Protein AF-A0A942U7J4-F1 (afdb_monomer_lite)

Organism: NCBI:txid2833579

Sequence (89 aa):
MAIEAKQTNIKIGTLSPGMVATDFLRKSLDEHNRKIFNILGDKVEPVTKFLASKVLENQDNDAKIQWLTKPKVMWRFAKSMISKRDIFK

pLDDT: mean 91.02, std 6.5, range [67.75, 98.19]

Secondary structure (DSSP, 8-state):
-TTGGGGSS---EEEE--EE--HHHHHT--HHHHHHHHHHEE-HHHHHHHHHHHHHH---TTEEEESS-HHHHHHHHHHHTT----S--

Radius of gyration: 16.1 Å; chains: 1; bounding box: 37×27×43 Å

Foldseek 3Di:
DLVVCPVDPDADEDEALWAEPDPVVVVVDDPVCQQVCQLTYAYPVVSCVQRVVCVVVDPDHHDYHHPRDPVNSVVSVVCCVVDTGHRPD

Structure (mmCIF, N/CA/C/O backbone):
data_AF-A0A942U7J4-F1
#
_entry.id   AF-A0A942U7J4-F1
#
loop_
_atom_site.group_PDB
_atom_site.id
_atom_site.type_symbol
_atom_site.label_atom_id
_atom_site.label_alt_id
_atom_site.label_comp_id
_atom_site.label_asym_id
_atom_site.label_entity_id
_atom_site.label_seq_id
_atom_site.pdbx_PDB_ins_code
_atom_site.Cartn_x
_atom_site.Cartn_y
_atom_site.Cartn_z
_atom_site.occupancy
_atom_site.B_iso_or_equiv
_atom_site.auth_seq_id
_atom_site.auth_comp_id
_atom_site.auth_asym_id
_atom_site.auth_atom_id
_atom_site.pdbx_PDB_model_num
ATOM 1 N N . MET A 1 1 ? -3.082 5.957 21.854 1.00 72.31 1 MET A N 1
AT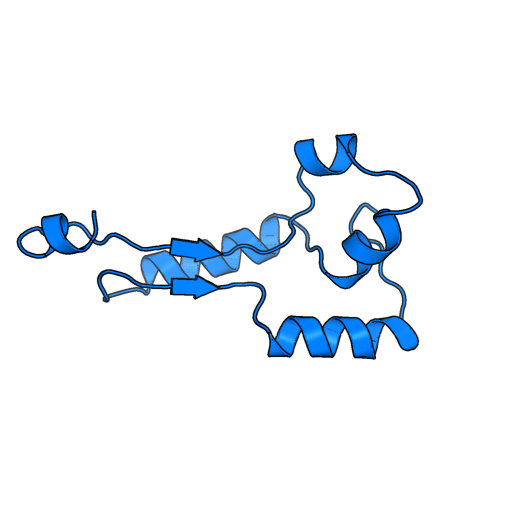OM 2 C CA . MET A 1 1 ? -3.935 5.975 20.642 1.00 72.31 1 MET A CA 1
ATOM 3 C C . MET A 1 1 ? -4.968 4.841 20.634 1.00 72.31 1 MET A C 1
ATOM 5 O O . MET A 1 1 ? -6.002 5.016 21.257 1.00 72.31 1 MET A O 1
ATOM 9 N N . ALA A 1 2 ? -4.747 3.665 20.018 1.00 82.81 2 ALA A N 1
ATOM 10 C CA . ALA A 1 2 ? -5.813 2.643 19.903 1.00 82.81 2 ALA A CA 1
ATOM 11 C C . ALA A 1 2 ? -6.352 2.136 21.258 1.00 82.81 2 ALA A C 1
ATOM 13 O O . ALA A 1 2 ? -7.545 1.877 21.393 1.00 82.81 2 ALA A O 1
ATOM 14 N N . ILE A 1 3 ? -5.490 2.051 22.279 1.00 86.81 3 ILE A N 1
ATOM 15 C CA . ILE A 1 3 ? -5.871 1.688 23.654 1.00 86.81 3 ILE A CA 1
ATOM 16 C C . ILE A 1 3 ? -6.810 2.733 24.282 1.00 86.81 3 ILE A C 1
ATOM 18 O O . ILE A 1 3 ? -7.769 2.350 24.942 1.00 86.81 3 ILE A O 1
ATOM 22 N N . GLU A 1 4 ? -6.574 4.025 24.039 1.00 87.25 4 GLU A N 1
ATOM 23 C CA . GLU A 1 4 ? -7.393 5.127 24.575 1.00 87.25 4 GLU A CA 1
ATOM 24 C C . GLU A 1 4 ? -8.795 5.140 23.951 1.00 87.25 4 GLU A C 1
ATOM 26 O O . GLU A 1 4 ? -9.772 5.458 24.618 1.00 87.25 4 GLU A O 1
ATOM 31 N N . ALA A 1 5 ? -8.913 4.729 22.685 1.00 88.56 5 ALA A N 1
ATOM 32 C CA . ALA A 1 5 ? -10.183 4.703 21.966 1.00 88.56 5 ALA A CA 1
ATOM 33 C C . ALA A 1 5 ? -11.056 3.468 22.263 1.00 88.56 5 ALA A C 1
ATOM 35 O O . ALA A 1 5 ? -12.189 3.412 21.791 1.00 88.56 5 ALA A O 1
ATOM 36 N N . LYS A 1 6 ? -10.583 2.491 23.058 1.00 86.44 6 LYS A N 1
ATOM 37 C CA . LYS A 1 6 ? -11.292 1.215 23.308 1.00 86.44 6 LYS A CA 1
ATOM 38 C C . LYS A 1 6 ? -12.708 1.367 23.868 1.00 86.44 6 LYS A C 1
ATOM 40 O O . LYS A 1 6 ? -13.532 0.492 23.640 1.00 86.44 6 LYS A O 1
ATOM 45 N N . GLN A 1 7 ? -12.971 2.434 24.619 1.00 88.56 7 GLN A N 1
ATOM 46 C CA . GLN A 1 7 ? -14.280 2.707 25.227 1.00 88.56 7 GLN A CA 1
ATOM 47 C C . GLN A 1 7 ? -15.146 3.654 24.382 1.00 88.56 7 GLN A C 1
ATOM 49 O O . GLN A 1 7 ? -16.179 4.132 24.840 1.00 88.56 7 GLN A O 1
ATOM 54 N N . THR A 1 8 ? -14.722 3.951 23.156 1.00 91.75 8 THR A N 1
ATOM 55 C CA . THR A 1 8 ? -15.408 4.868 22.244 1.00 91.75 8 THR A CA 1
ATOM 56 C C . THR A 1 8 ? -15.854 4.128 20.987 1.00 91.75 8 THR A C 1
ATOM 58 O O . THR A 1 8 ? -15.380 3.034 20.693 1.00 91.75 8 THR A O 1
ATOM 61 N N . ASN A 1 9 ? -16.703 4.767 20.182 1.00 90.81 9 ASN A N 1
ATOM 62 C CA . ASN A 1 9 ? -17.069 4.262 18.855 1.00 90.81 9 ASN A CA 1
ATOM 63 C C . ASN A 1 9 ? -16.022 4.601 17.772 1.00 90.81 9 ASN A C 1
ATOM 65 O O . ASN A 1 9 ? -16.305 4.489 16.579 1.00 90.81 9 ASN A O 1
ATOM 69 N N . ILE A 1 10 ? -14.822 5.042 18.165 1.00 92.56 10 ILE A N 1
ATOM 70 C CA . ILE A 1 10 ? -13.738 5.408 17.252 1.00 92.56 10 ILE A CA 1
ATOM 71 C C . ILE A 1 10 ? -12.801 4.210 17.087 1.00 92.56 10 ILE A C 1
ATOM 73 O O . ILE A 1 10 ? -12.236 3.705 18.054 1.00 92.56 10 ILE A O 1
ATOM 77 N N . LYS A 1 11 ? -12.590 3.786 15.838 1.00 93.75 11 LYS A N 1
ATOM 78 C CA . LYS A 1 11 ? -11.583 2.778 15.482 1.00 93.75 11 LYS A CA 1
ATOM 79 C C . LYS A 1 11 ? -10.305 3.478 15.039 1.00 93.75 1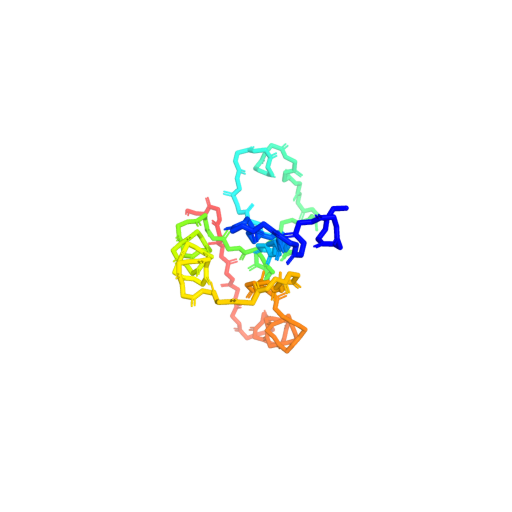1 LYS A C 1
ATOM 81 O O . LYS A 1 11 ? -10.347 4.373 14.197 1.00 93.75 11 LYS A O 1
ATOM 86 N N . ILE A 1 12 ? -9.170 3.047 15.575 1.00 94.94 12 ILE A N 1
ATOM 87 C CA . ILE A 1 12 ? -7.847 3.538 15.186 1.00 94.94 12 ILE A CA 1
ATOM 88 C C . ILE A 1 12 ? -7.079 2.369 14.579 1.00 94.94 12 ILE A C 1
ATOM 90 O O . ILE A 1 12 ? -7.103 1.271 15.118 1.00 94.94 12 ILE A O 1
ATOM 94 N N . GLY A 1 13 ? -6.394 2.588 13.461 1.00 95.12 13 GLY A N 1
ATOM 95 C CA . GLY A 1 13 ? -5.612 1.555 12.786 1.00 95.12 13 GLY A CA 1
ATOM 96 C C . GLY A 1 13 ? -4.480 2.149 11.959 1.00 95.12 13 GLY A C 1
ATOM 97 O O . GLY A 1 13 ? -4.325 3.367 11.871 1.00 95.12 13 GLY A O 1
ATOM 98 N N . THR A 1 14 ? -3.682 1.279 11.344 1.00 97.00 14 THR A N 1
ATOM 99 C CA . THR A 1 14 ? -2.542 1.667 10.507 1.00 97.00 14 THR A CA 1
ATOM 100 C C . THR A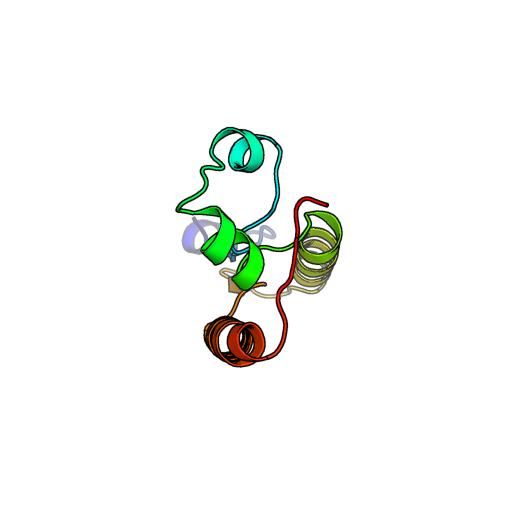 1 14 ? -2.764 1.238 9.063 1.00 97.00 14 THR A C 1
ATOM 102 O O . THR A 1 14 ? -3.054 0.072 8.784 1.00 97.00 14 THR A O 1
ATOM 105 N N . LEU A 1 15 ? -2.551 2.169 8.133 1.00 97.38 15 LEU A N 1
ATOM 106 C CA . LEU A 1 15 ? -2.529 1.895 6.700 1.00 97.38 15 LEU A CA 1
ATOM 107 C C . LEU A 1 15 ? -1.082 1.795 6.218 1.00 97.38 15 LEU A C 1
ATOM 109 O O . LEU A 1 15 ? -0.281 2.702 6.420 1.00 97.38 15 LEU A O 1
ATOM 113 N N . SER A 1 16 ? -0.745 0.691 5.559 1.00 96.81 16 SER A N 1
ATOM 114 C CA . SER A 1 16 ? 0.551 0.483 4.908 1.00 96.81 16 SER A CA 1
ATOM 115 C C . SER A 1 16 ? 0.356 0.392 3.388 1.00 96.81 16 SER A C 1
ATOM 117 O O . SER A 1 16 ? 0.189 -0.712 2.855 1.00 96.81 16 SER A O 1
ATOM 119 N N . PRO A 1 17 ? 0.363 1.532 2.669 1.00 94.44 17 PRO A N 1
ATOM 120 C CA . PRO A 1 17 ? 0.152 1.577 1.219 1.00 94.44 17 PRO A CA 1
ATOM 121 C C . PRO A 1 17 ? 1.304 0.960 0.412 1.00 94.44 17 PRO A C 1
ATOM 123 O O . PRO A 1 17 ? 1.119 0.599 -0.746 1.00 94.44 17 PRO A O 1
ATOM 126 N N . GLY A 1 18 ? 2.490 0.807 1.007 1.00 92.75 18 GLY A N 1
ATOM 127 C CA . GLY A 1 18 ? 3.707 0.474 0.269 1.00 92.75 18 GLY A CA 1
ATOM 128 C C . GLY A 1 18 ? 4.240 1.681 -0.505 1.00 92.75 18 GLY A C 1
ATOM 129 O O . GLY A 1 18 ? 3.976 2.825 -0.143 1.00 92.75 18 GLY A O 1
ATOM 130 N N . MET A 1 19 ? 5.009 1.426 -1.562 1.00 92.06 19 MET A N 1
ATOM 131 C CA . MET A 1 19 ? 5.562 2.486 -2.402 1.00 92.06 19 MET A CA 1
ATOM 132 C C . MET A 1 19 ? 4.550 2.883 -3.478 1.00 92.06 19 MET A C 1
ATOM 134 O O . MET A 1 19 ? 4.102 2.045 -4.259 1.00 92.06 19 MET A O 1
ATOM 138 N N . VAL A 1 20 ? 4.176 4.159 -3.517 1.00 93.00 20 VAL A N 1
ATOM 139 C CA . VAL A 1 20 ? 3.115 4.665 -4.398 1.00 93.00 20 VAL A CA 1
ATOM 140 C C . VAL A 1 20 ? 3.662 5.796 -5.256 1.00 93.00 20 VAL A C 1
ATOM 142 O O . VAL A 1 20 ? 4.298 6.702 -4.735 1.00 93.00 20 VAL A O 1
ATOM 145 N N . ALA A 1 21 ? 3.413 5.763 -6.562 1.00 88.25 21 ALA A N 1
ATOM 146 C CA . ALA A 1 21 ? 3.885 6.763 -7.517 1.00 88.25 21 ALA A CA 1
ATOM 147 C C . ALA A 1 21 ? 3.158 8.115 -7.366 1.00 88.25 21 ALA A C 1
ATOM 149 O O . ALA A 1 21 ? 2.310 8.469 -8.182 1.00 88.25 21 ALA A O 1
ATOM 150 N N . THR A 1 22 ? 3.485 8.866 -6.316 1.00 87.19 22 THR A N 1
ATOM 151 C CA . THR A 1 22 ? 2.995 10.229 -6.071 1.00 87.19 22 THR A CA 1
ATOM 152 C C . THR A 1 22 ? 3.911 11.273 -6.705 1.00 87.19 22 THR A C 1
ATOM 154 O O . THR A 1 22 ? 5.065 10.984 -7.025 1.00 87.19 22 THR A O 1
ATOM 157 N N . ASP A 1 23 ? 3.439 12.514 -6.826 1.00 83.06 23 ASP A N 1
ATOM 158 C CA . ASP A 1 23 ? 4.254 13.624 -7.340 1.00 83.06 23 ASP A CA 1
ATOM 159 C C . ASP A 1 23 ? 5.476 13.918 -6.466 1.00 83.06 23 ASP A C 1
ATOM 161 O O . ASP A 1 23 ? 6.530 14.297 -6.974 1.00 83.06 23 ASP A O 1
ATOM 165 N N . PHE A 1 24 ? 5.365 13.690 -5.154 1.00 80.50 24 PHE A N 1
ATOM 166 C CA . PHE A 1 24 ? 6.499 13.783 -4.236 1.00 80.50 24 PHE A CA 1
ATOM 167 C C . PHE A 1 24 ? 7.586 12.764 -4.595 1.00 80.50 24 PHE A C 1
ATOM 169 O O . PHE A 1 24 ? 8.745 13.134 -4.760 1.00 80.50 24 PHE A O 1
ATOM 176 N N . LEU A 1 25 ? 7.202 11.499 -4.802 1.00 77.38 25 LEU A N 1
ATOM 177 C CA . LEU A 1 25 ? 8.156 10.453 -5.170 1.00 77.38 25 LEU A CA 1
ATOM 178 C C . LEU A 1 25 ? 8.674 10.598 -6.604 1.00 77.38 25 LEU A C 1
ATOM 180 O O . LEU A 1 25 ? 9.818 10.239 -6.871 1.00 77.38 25 LEU A O 1
ATOM 184 N N . ARG A 1 26 ? 7.878 11.172 -7.516 1.00 80.19 26 ARG A N 1
ATOM 185 C CA . ARG A 1 26 ? 8.328 11.494 -8.878 1.00 80.19 26 ARG A CA 1
ATOM 186 C C . ARG A 1 26 ? 9.473 12.503 -8.883 1.00 80.19 26 ARG A C 1
ATOM 188 O O . ARG A 1 26 ? 10.390 12.358 -9.679 1.00 80.19 26 ARG A O 1
ATOM 195 N N . LYS A 1 27 ? 9.446 13.493 -7.986 1.00 82.06 27 LYS A N 1
ATOM 196 C CA . LYS A 1 27 ? 10.519 14.493 -7.851 1.00 82.06 27 LYS A CA 1
ATOM 197 C C . LYS A 1 27 ? 11.813 13.914 -7.273 1.00 82.06 27 LYS A C 1
ATOM 199 O O . LYS A 1 27 ? 12.876 14.461 -7.535 1.00 82.06 27 LYS A O 1
ATOM 204 N N . SER A 1 28 ? 11.728 12.824 -6.511 1.00 77.31 28 SER A N 1
ATOM 205 C CA . SER A 1 28 ? 12.886 12.108 -5.958 1.00 77.31 28 SER A CA 1
ATOM 206 C C . SER A 1 28 ? 13.375 10.946 -6.832 1.00 77.31 28 SER A C 1
ATOM 208 O O . SER A 1 28 ? 14.227 10.177 -6.393 1.00 77.31 28 SER A O 1
ATOM 210 N N . LEU A 1 29 ? 12.810 10.754 -8.030 1.00 80.88 29 LEU A N 1
ATOM 21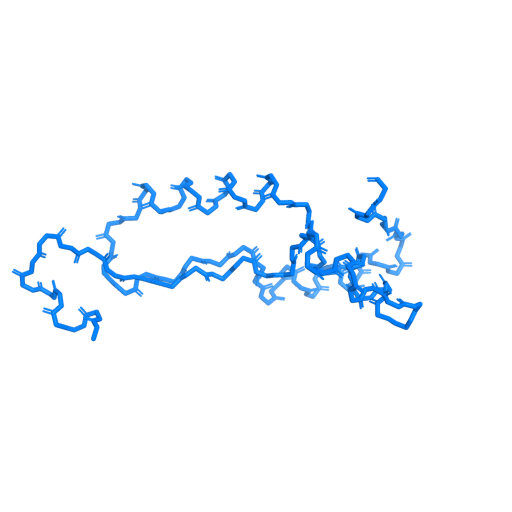1 C CA . LEU A 1 29 ? 13.277 9.715 -8.947 1.00 80.88 29 LEU A CA 1
ATOM 212 C C . LEU A 1 29 ? 14.655 10.077 -9.490 1.00 80.88 29 LEU A C 1
ATOM 214 O O . LEU A 1 29 ? 14.828 11.109 -10.132 1.00 80.88 29 LEU A O 1
ATOM 218 N N . ASP A 1 30 ? 15.597 9.167 -9.295 1.00 81.62 30 ASP A N 1
ATOM 219 C CA . ASP A 1 30 ? 16.889 9.154 -9.965 1.00 81.62 30 ASP A CA 1
ATOM 220 C C . ASP A 1 30 ? 17.035 7.835 -10.749 1.00 81.62 30 ASP A C 1
ATOM 222 O O . ASP A 1 30 ? 16.208 6.918 -10.652 1.00 81.62 30 ASP A O 1
ATOM 226 N N . GLU A 1 31 ? 18.074 7.717 -11.575 1.00 80.00 31 GLU A N 1
ATOM 227 C CA . GLU A 1 31 ? 18.287 6.491 -12.354 1.00 80.00 31 GLU A CA 1
ATOM 228 C C . GLU A 1 31 ? 18.576 5.264 -11.473 1.00 80.00 31 GLU A C 1
ATOM 230 O O . GLU A 1 31 ? 18.222 4.138 -11.840 1.00 80.00 31 GLU A O 1
ATOM 235 N N . HIS A 1 32 ? 19.157 5.469 -10.289 1.00 81.06 32 HIS A N 1
ATOM 236 C CA . HIS A 1 32 ? 19.550 4.401 -9.373 1.00 81.06 32 HIS A CA 1
ATOM 237 C C . HIS A 1 32 ? 18.338 3.756 -8.689 1.00 81.06 32 HIS A C 1
ATOM 239 O O . HIS A 1 32 ? 18.278 2.533 -8.524 1.00 81.06 32 HIS A O 1
ATOM 245 N N . ASN A 1 33 ? 17.342 4.557 -8.322 1.00 86.44 33 ASN A N 1
ATOM 246 C CA . ASN A 1 33 ? 16.176 4.130 -7.5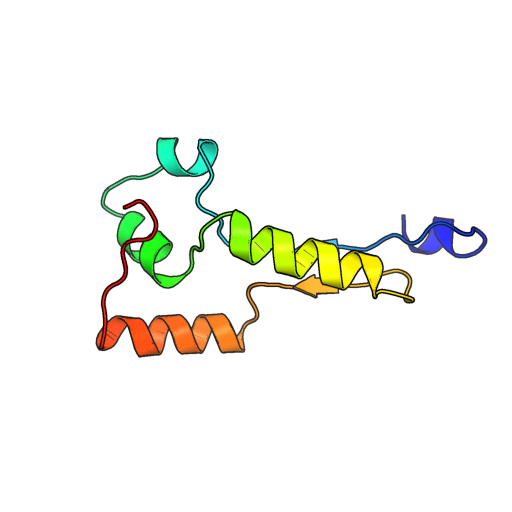69 1.00 86.44 33 ASN A CA 1
ATOM 247 C C . ASN A 1 33 ? 15.007 3.716 -8.479 1.00 86.44 33 ASN A C 1
ATOM 249 O O . ASN A 1 33 ? 14.186 2.884 -8.072 1.00 86.44 33 ASN A O 1
ATOM 253 N N . ARG A 1 34 ? 14.972 4.173 -9.743 1.00 87.69 34 ARG A N 1
ATOM 254 C CA . ARG A 1 34 ? 13.904 3.864 -10.715 1.00 87.69 34 ARG A CA 1
ATOM 255 C C . ARG A 1 34 ? 13.632 2.367 -10.859 1.00 87.69 34 ARG A C 1
ATOM 257 O O . ARG A 1 34 ? 12.476 1.956 -10.979 1.00 87.69 34 ARG A O 1
ATOM 264 N N . LYS A 1 35 ? 14.671 1.524 -10.803 1.00 89.38 35 LYS A N 1
ATOM 265 C CA . LYS A 1 35 ? 14.515 0.060 -10.861 1.00 89.38 35 LYS A CA 1
ATOM 266 C C . LYS A 1 35 ? 13.695 -0.467 -9.681 1.00 89.38 35 LYS A C 1
ATOM 268 O O . LYS A 1 35 ? 12.768 -1.244 -9.892 1.00 89.38 35 LYS A O 1
ATOM 273 N N . ILE A 1 36 ? 14.001 -0.031 -8.460 1.00 90.19 36 ILE A N 1
ATOM 274 C CA . ILE A 1 36 ? 13.277 -0.445 -7.250 1.00 90.19 36 ILE A CA 1
ATOM 275 C C . ILE A 1 36 ? 11.841 0.078 -7.296 1.00 90.19 36 ILE A C 1
ATOM 277 O O . ILE A 1 36 ? 10.912 -0.689 -7.031 1.00 90.19 36 ILE A O 1
ATOM 281 N N . PHE A 1 37 ? 11.643 1.331 -7.722 1.00 89.62 37 PHE A N 1
ATOM 282 C CA . PHE A 1 37 ? 10.306 1.887 -7.928 1.00 89.62 37 PHE A CA 1
ATOM 283 C C . PHE A 1 37 ? 9.473 1.046 -8.894 1.00 89.62 37 PHE A C 1
ATOM 285 O O . PHE A 1 37 ? 8.352 0.674 -8.573 1.00 89.62 37 PHE A O 1
ATOM 292 N N . ASN A 1 38 ? 10.028 0.650 -10.033 1.00 91.69 38 ASN A N 1
ATOM 293 C CA . ASN A 1 38 ? 9.303 -0.154 -11.013 1.00 91.69 38 ASN A CA 1
ATOM 294 C C . ASN A 1 38 ? 8.924 -1.561 -10.514 1.00 91.69 38 ASN A C 1
ATOM 296 O O . ASN A 1 38 ? 7.881 -2.099 -10.910 1.00 91.69 38 ASN A O 1
ATOM 300 N N . ILE A 1 39 ? 9.745 -2.148 -9.636 1.00 93.06 39 ILE A N 1
ATOM 301 C CA . ILE A 1 39 ? 9.498 -3.465 -9.033 1.00 93.06 39 ILE A CA 1
ATOM 302 C C . ILE A 1 39 ? 8.422 -3.370 -7.951 1.00 93.06 39 ILE A C 1
ATOM 304 O O . ILE A 1 39 ? 7.453 -4.130 -7.968 1.00 93.06 39 ILE A O 1
ATOM 308 N N . LEU A 1 40 ? 8.601 -2.459 -6.996 1.00 93.31 40 LEU A N 1
ATOM 309 C CA . LEU A 1 40 ? 7.833 -2.435 -5.753 1.00 93.31 40 LEU A CA 1
ATOM 310 C C . LEU A 1 40 ? 6.729 -1.385 -5.724 1.00 93.31 40 LEU A C 1
ATOM 312 O O . LEU A 1 40 ? 5.818 -1.517 -4.911 1.00 93.31 40 LEU A O 1
ATOM 316 N N . GLY A 1 41 ? 6.794 -0.375 -6.580 1.00 92.94 41 GLY A N 1
ATOM 317 C CA . GLY A 1 41 ? 5.842 0.721 -6.596 1.00 92.94 41 GLY A CA 1
ATOM 318 C C . GLY A 1 41 ? 4.556 0.372 -7.334 1.00 92.94 41 GLY A C 1
ATOM 319 O O . GLY A 1 41 ? 4.537 -0.509 -8.190 1.00 92.94 41 GLY A O 1
ATOM 320 N N . ASP A 1 42 ? 3.468 1.063 -7.021 1.00 94.50 42 ASP A N 1
ATOM 321 C CA . ASP A 1 42 ? 2.221 1.012 -7.789 1.00 94.50 42 ASP A CA 1
ATOM 322 C C . ASP A 1 42 ? 1.654 2.416 -8.012 1.00 94.50 42 ASP A C 1
ATOM 324 O O . ASP A 1 42 ? 2.058 3.379 -7.357 1.00 94.50 42 ASP A O 1
ATOM 328 N N . LYS A 1 43 ? 0.699 2.526 -8.941 1.00 92.44 43 LYS A N 1
ATOM 329 C CA . LYS A 1 43 ? -0.092 3.747 -9.134 1.00 92.44 43 LYS A CA 1
ATOM 330 C C . LYS A 1 43 ? -0.984 4.006 -7.912 1.00 92.44 4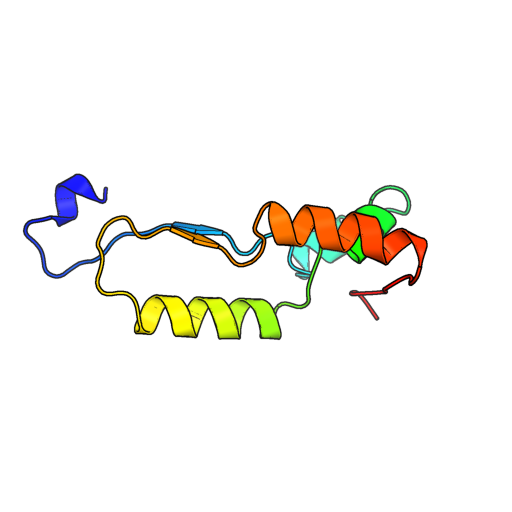3 LYS A C 1
ATOM 332 O O . LYS A 1 43 ? -1.307 3.075 -7.172 1.00 92.44 43 LYS A O 1
ATOM 337 N N . VAL A 1 44 ? -1.373 5.262 -7.706 1.00 93.06 44 VAL A N 1
ATOM 338 C CA . VAL A 1 44 ? -2.163 5.693 -6.540 1.00 93.06 44 VAL A CA 1
ATOM 339 C C . VAL A 1 44 ? -3.533 5.016 -6.531 1.00 93.06 44 VAL A C 1
ATOM 341 O O . VAL A 1 44 ? -3.938 4.461 -5.515 1.00 93.06 44 VAL A O 1
ATOM 344 N N . GLU A 1 45 ? -4.208 4.988 -7.676 1.00 94.19 45 GLU A N 1
ATOM 345 C CA . GLU A 1 45 ? -5.597 4.552 -7.838 1.00 94.19 45 GLU A CA 1
ATOM 346 C C . GLU A 1 45 ? -5.870 3.112 -7.360 1.00 94.19 45 GLU A C 1
ATOM 348 O O . GLU A 1 45 ? -6.807 2.909 -6.584 1.00 94.19 45 GLU A O 1
ATOM 353 N N . PRO A 1 46 ? -5.099 2.076 -7.760 1.00 95.56 46 PRO A N 1
ATOM 354 C CA . PRO A 1 46 ? -5.346 0.720 -7.271 1.00 95.56 46 PRO A CA 1
ATOM 355 C C . PRO A 1 46 ? -5.082 0.579 -5.767 1.00 95.56 46 PRO A C 1
ATOM 357 O O . PRO A 1 46 ? -5.788 -0.169 -5.088 1.00 95.56 46 PRO A O 1
ATOM 360 N N . VAL A 1 47 ? -4.085 1.299 -5.243 1.00 96.50 47 VAL A N 1
ATOM 361 C CA . VAL A 1 47 ? -3.725 1.256 -3.821 1.00 96.50 47 VAL A CA 1
ATOM 362 C C . VAL A 1 47 ? -4.832 1.889 -2.988 1.00 96.50 47 VAL A C 1
ATOM 364 O O . VAL A 1 47 ? -5.300 1.280 -2.028 1.00 96.50 47 VAL A O 1
ATOM 367 N N . THR A 1 48 ? -5.300 3.077 -3.372 1.00 95.88 48 THR A N 1
ATOM 368 C CA . THR A 1 48 ? -6.362 3.785 -2.649 1.00 95.88 48 THR A CA 1
ATOM 369 C C . THR A 1 48 ? -7.681 3.033 -2.706 1.00 95.88 48 THR A C 1
ATOM 371 O O . THR A 1 48 ? -8.324 2.896 -1.669 1.00 95.88 48 THR A O 1
ATOM 374 N N . LYS A 1 49 ? -8.052 2.457 -3.860 1.00 97.62 49 LYS A N 1
ATOM 375 C CA . LYS A 1 49 ? -9.268 1.637 -3.982 1.00 97.62 49 LYS A CA 1
ATOM 376 C C . LYS A 1 49 ? -9.263 0.462 -3.001 1.00 97.62 49 LYS A C 1
ATOM 378 O O . LYS A 1 49 ? -10.264 0.216 -2.334 1.00 97.62 49 LYS A O 1
ATOM 383 N N . PHE A 1 50 ? -8.135 -0.238 -2.877 1.00 97.88 50 PHE A N 1
ATOM 384 C CA . PHE A 1 50 ? -7.993 -1.329 -1.912 1.00 97.88 50 PHE A CA 1
ATOM 385 C C . PHE A 1 50 ? -8.066 -0.839 -0.463 1.00 97.88 50 PHE A C 1
ATOM 387 O O . PHE A 1 50 ? -8.804 -1.410 0.337 1.00 97.88 50 PHE A O 1
ATOM 394 N N . LEU A 1 51 ? -7.307 0.207 -0.123 1.00 97.88 51 LEU A N 1
ATOM 395 C CA . LEU A 1 51 ? -7.245 0.710 1.249 1.00 97.88 51 LEU A CA 1
ATOM 396 C C . LEU A 1 51 ? -8.600 1.248 1.709 1.00 97.88 51 LEU A C 1
ATOM 398 O O . LEU A 1 51 ? -9.027 0.915 2.809 1.00 97.88 51 LEU A O 1
ATOM 402 N N . ALA A 1 52 ? -9.297 2.010 0.863 1.00 97.88 52 ALA A N 1
ATOM 403 C CA . ALA A 1 52 ? -10.625 2.533 1.164 1.00 97.88 52 ALA A CA 1
ATOM 404 C C . ALA A 1 52 ? -11.630 1.400 1.423 1.00 97.88 52 ALA A C 1
ATOM 406 O O . ALA A 1 52 ? -12.310 1.419 2.445 1.00 97.88 52 ALA A O 1
ATOM 407 N N . SER A 1 53 ? -11.656 0.372 0.562 1.00 98.19 53 SER A N 1
ATOM 408 C CA . SER A 1 53 ? -12.507 -0.814 0.760 1.00 98.19 53 SER A CA 1
ATOM 409 C C . SER A 1 53 ? -12.227 -1.477 2.107 1.00 98.19 53 SER A C 1
ATOM 411 O O . SER A 1 53 ? -13.138 -1.726 2.889 1.00 98.19 53 SER A O 1
ATOM 413 N N . LYS A 1 54 ? -10.947 -1.693 2.430 1.00 97.88 54 LYS A N 1
ATOM 414 C CA . LYS A 1 54 ? -10.552 -2.361 3.673 1.00 97.88 54 LYS A CA 1
ATOM 415 C C . LYS A 1 54 ? -10.849 -1.541 4.920 1.00 97.88 54 LYS A C 1
ATOM 417 O O . LYS A 1 54 ? -11.189 -2.127 5.939 1.00 97.88 54 LYS A O 1
ATOM 422 N N . VAL A 1 55 ? -10.750 -0.216 4.850 1.00 97.06 55 VAL A N 1
ATOM 423 C CA . VAL A 1 55 ? -11.148 0.668 5.954 1.00 97.06 55 VAL A CA 1
ATOM 424 C C . VAL A 1 55 ? -12.652 0.578 6.203 1.00 97.06 55 VAL A C 1
ATOM 426 O O . VAL A 1 55 ? -13.057 0.468 7.355 1.00 97.06 55 VAL A O 1
ATOM 429 N N . LEU A 1 56 ? -13.468 0.586 5.143 1.00 97.06 56 LEU A N 1
ATOM 430 C CA . LEU A 1 56 ? -14.928 0.495 5.252 1.00 97.06 56 LEU A CA 1
ATOM 431 C C . LEU A 1 56 ? -15.395 -0.876 5.763 1.00 97.06 56 LEU A C 1
ATOM 433 O O . LEU A 1 56 ? -16.341 -0.956 6.542 1.00 97.06 56 LEU A O 1
ATOM 437 N N . GLU A 1 57 ? -14.720 -1.951 5.355 1.00 96.75 57 GLU A N 1
ATOM 438 C CA . GLU A 1 57 ? -15.007 -3.316 5.813 1.00 96.75 57 GLU A CA 1
ATOM 439 C C . GLU A 1 57 ? -14.586 -3.551 7.277 1.00 96.75 57 GLU A C 1
ATOM 441 O O . GLU A 1 57 ? -15.172 -4.389 7.964 1.00 96.75 57 GLU A O 1
ATOM 446 N N . ASN A 1 58 ? -13.580 -2.823 7.771 1.00 96.31 58 ASN A N 1
ATOM 447 C CA . ASN A 1 58 ? -12.920 -3.120 9.037 1.00 96.31 58 ASN A CA 1
ATOM 448 C C . ASN A 1 58 ? -13.817 -2.917 10.273 1.00 96.31 58 ASN A C 1
ATOM 450 O O . ASN A 1 58 ? -14.302 -1.816 10.567 1.00 96.31 58 ASN A O 1
ATOM 454 N N . GLN A 1 59 ? -13.951 -3.980 11.069 1.00 93.81 59 GLN A N 1
ATOM 455 C CA . GLN A 1 59 ? -14.656 -3.947 12.351 1.00 93.81 59 GLN A CA 1
ATOM 456 C C . GLN A 1 59 ? -13.733 -3.910 13.569 1.00 93.81 59 GLN A C 1
ATOM 458 O O . GLN A 1 59 ? -14.195 -3.587 14.661 1.00 93.81 59 GLN A O 1
ATOM 463 N N . ASP A 1 60 ? -12.432 -4.106 13.371 1.00 92.69 60 ASP A N 1
ATOM 464 C CA . ASP A 1 60 ? -11.477 -4.253 14.461 1.00 92.69 60 ASP A CA 1
ATOM 465 C C . ASP A 1 60 ? -10.805 -2.922 14.825 1.00 92.69 60 ASP A C 1
ATOM 467 O O . ASP A 1 60 ? -10.470 -2.101 13.964 1.00 92.69 60 ASP A O 1
ATOM 471 N N . ASN A 1 61 ? -10.572 -2.701 16.118 1.00 93.06 61 ASN A N 1
ATOM 472 C CA . ASN A 1 61 ? -9.666 -1.648 16.574 1.00 93.06 61 ASN A CA 1
ATOM 473 C C . ASN A 1 61 ? -8.211 -2.146 16.478 1.00 93.06 61 ASN A C 1
ATOM 475 O O . ASN A 1 61 ? -7.953 -3.337 16.622 1.00 93.06 61 ASN A O 1
ATOM 479 N N . ASP A 1 62 ? -7.265 -1.237 16.252 1.00 94.69 62 ASP A N 1
ATOM 480 C CA . ASP A 1 62 ? -5.845 -1.522 15.983 1.00 94.69 62 ASP A CA 1
ATOM 481 C C . ASP A 1 62 ? -5.579 -2.347 14.702 1.00 94.69 62 ASP A C 1
ATOM 483 O O . ASP A 1 62 ? -4.575 -3.051 14.568 1.00 94.69 62 ASP A O 1
ATOM 487 N N . ALA A 1 63 ? -6.474 -2.252 13.713 1.00 96.00 63 ALA A N 1
ATOM 488 C CA . ALA A 1 63 ? -6.333 -2.977 12.454 1.00 96.00 63 ALA A CA 1
ATOM 489 C C . ALA A 1 63 ? -5.098 -2.528 11.650 1.00 96.00 63 ALA A C 1
ATOM 491 O O . ALA A 1 63 ? -4.793 -1.336 11.532 1.00 96.00 63 ALA A O 1
ATOM 492 N N . LYS A 1 64 ? -4.409 -3.494 11.030 1.00 96.69 64 LYS A N 1
ATOM 493 C CA . LYS A 1 64 ? -3.248 -3.268 10.153 1.00 96.69 64 LYS A CA 1
ATOM 494 C C . LYS A 1 64 ? -3.607 -3.624 8.719 1.00 96.69 64 LYS A C 1
ATOM 496 O O . LYS A 1 64 ? -3.600 -4.790 8.334 1.00 96.69 64 LYS A O 1
ATOM 501 N N . ILE A 1 65 ? -3.899 -2.612 7.911 1.00 97.69 65 ILE A N 1
ATOM 502 C CA . ILE A 1 65 ? -4.309 -2.799 6.518 1.00 97.69 65 ILE A CA 1
ATOM 503 C C . ILE A 1 65 ? -3.095 -2.573 5.622 1.00 97.69 65 ILE A C 1
ATOM 505 O O . ILE A 1 65 ? -2.568 -1.464 5.532 1.00 97.69 65 ILE A O 1
ATOM 509 N N . GLN A 1 66 ? -2.638 -3.628 4.948 1.00 97.88 66 GLN A N 1
ATOM 510 C CA . GLN A 1 66 ? -1.388 -3.605 4.188 1.00 97.88 66 GLN A CA 1
ATOM 511 C C . GLN A 1 66 ? -1.622 -3.949 2.716 1.00 97.88 66 GLN A C 1
ATOM 513 O O . GLN A 1 66 ? -2.081 -5.041 2.389 1.00 97.88 66 GLN A O 1
ATOM 518 N N . TRP A 1 67 ? -1.261 -3.035 1.813 1.00 97.38 67 TRP A N 1
ATOM 519 C CA . TRP A 1 67 ? -1.310 -3.280 0.367 1.00 97.38 67 TRP A CA 1
ATOM 520 C C . TRP A 1 67 ? -0.115 -4.103 -0.127 1.00 97.38 67 TRP A C 1
ATOM 522 O O . TRP A 1 67 ? -0.260 -4.983 -0.986 1.00 97.38 67 TRP A O 1
ATOM 532 N N . LEU A 1 68 ? 1.079 -3.786 0.381 1.00 96.19 68 LEU A N 1
ATOM 533 C CA . LEU A 1 68 ? 2.337 -4.411 -0.012 1.00 96.19 68 LEU A CA 1
ATOM 534 C C . LEU A 1 68 ? 2.834 -5.324 1.112 1.00 96.19 68 LEU A C 1
ATOM 536 O O . LEU A 1 68 ? 3.508 -4.890 2.041 1.00 96.19 68 LEU A O 1
ATOM 540 N N . THR A 1 69 ? 2.467 -6.600 1.032 1.00 96.19 69 THR A N 1
ATOM 541 C CA . THR A 1 69 ? 2.844 -7.625 2.013 1.00 96.19 69 THR A CA 1
ATOM 542 C C . THR A 1 69 ? 4.179 -8.280 1.653 1.00 96.19 69 THR A C 1
ATOM 544 O O . THR A 1 69 ? 4.587 -8.272 0.490 1.00 96.19 69 THR A O 1
ATOM 547 N N . LYS A 1 70 ? 4.857 -8.907 2.626 1.00 95.75 70 LYS A N 1
ATOM 548 C CA . LYS A 1 70 ? 6.136 -9.609 2.387 1.00 95.75 70 LYS A CA 1
ATOM 549 C C . LYS A 1 70 ? 6.059 -10.638 1.238 1.00 95.75 70 LYS A C 1
ATOM 551 O O . LYS A 1 70 ? 6.935 -10.601 0.375 1.00 95.75 70 LYS A O 1
ATOM 556 N N . PRO A 1 71 ? 5.013 -11.486 1.133 1.00 96.81 71 PRO A N 1
ATOM 557 C CA . PRO A 1 71 ? 4.877 -12.395 -0.008 1.00 96.81 71 PRO A CA 1
ATOM 558 C C . PRO A 1 71 ? 4.744 -11.658 -1.348 1.00 96.81 71 PRO A C 1
ATOM 560 O O . PRO A 1 71 ? 5.365 -12.044 -2.336 1.00 96.81 71 PRO A O 1
ATOM 563 N N . LYS A 1 72 ? 3.992 -10.549 -1.384 1.00 95.69 72 LYS A N 1
ATOM 564 C CA . LYS A 1 72 ? 3.819 -9.725 -2.590 1.00 95.69 72 LYS A CA 1
ATOM 565 C C . LYS A 1 72 ? 5.129 -9.059 -3.019 1.00 95.69 72 LYS A C 1
ATOM 567 O O . LYS A 1 72 ? 5.393 -8.964 -4.214 1.00 95.69 72 LYS A O 1
ATOM 572 N N . VAL A 1 73 ? 5.956 -8.638 -2.061 1.00 96.00 73 VAL A N 1
ATOM 573 C CA . VAL A 1 73 ? 7.315 -8.126 -2.306 1.00 96.00 73 VAL A CA 1
ATOM 574 C C . VAL A 1 73 ? 8.186 -9.206 -2.946 1.00 96.00 73 VAL A C 1
ATOM 576 O O . VAL A 1 73 ? 8.736 -8.972 -4.021 1.00 96.00 73 VAL A O 1
ATOM 579 N N . MET A 1 74 ? 8.258 -10.397 -2.342 1.00 96.38 74 MET A N 1
ATOM 580 C CA . MET A 1 74 ? 9.062 -11.509 -2.866 1.00 96.38 74 MET A CA 1
ATOM 581 C C . MET A 1 74 ? 8.644 -11.883 -4.293 1.00 96.38 74 MET A C 1
ATOM 583 O O . MET A 1 74 ? 9.479 -12.005 -5.188 1.00 96.38 74 MET A O 1
ATOM 587 N N . TRP A 1 75 ? 7.333 -11.967 -4.532 1.00 95.88 75 TRP A N 1
ATOM 588 C CA . TRP A 1 75 ? 6.782 -12.234 -5.856 1.00 95.88 75 TRP A CA 1
ATOM 589 C C . TRP A 1 75 ? 7.154 -11.164 -6.890 1.00 95.88 75 TRP A C 1
ATOM 591 O O . TRP A 1 75 ? 7.472 -11.487 -8.034 1.00 95.88 75 TRP A O 1
ATOM 601 N N . ARG A 1 76 ? 7.151 -9.880 -6.509 1.00 94.25 76 ARG A N 1
ATOM 602 C CA . ARG A 1 76 ? 7.534 -8.778 -7.406 1.00 94.25 76 ARG A CA 1
ATOM 603 C C . ARG A 1 76 ? 9.002 -8.834 -7.795 1.00 94.25 76 ARG A C 1
ATOM 605 O O . ARG A 1 76 ? 9.309 -8.646 -8.970 1.00 94.25 76 ARG A O 1
ATOM 612 N N . PHE A 1 77 ? 9.884 -9.140 -6.847 1.00 95.00 77 PHE A N 1
ATOM 613 C CA . PHE A 1 77 ? 11.299 -9.349 -7.146 1.00 95.00 77 PHE A CA 1
ATOM 614 C C . PHE A 1 77 ? 11.504 -10.534 -8.091 1.00 95.00 77 PHE A C 1
ATOM 616 O O . PHE A 1 77 ? 12.154 -10.364 -9.122 1.00 95.00 77 PHE A O 1
ATOM 623 N N . ALA A 1 78 ? 10.871 -11.680 -7.825 1.00 94.69 78 ALA A N 1
ATOM 624 C CA . ALA A 1 78 ? 10.939 -12.842 -8.713 1.00 94.69 78 ALA A CA 1
ATOM 625 C C . ALA A 1 78 ? 10.430 -12.516 -10.132 1.00 94.69 78 ALA A C 1
ATOM 627 O O . ALA A 1 78 ? 11.119 -12.762 -11.120 1.00 94.69 78 ALA A O 1
ATOM 628 N N . LYS A 1 79 ? 9.260 -11.872 -10.248 1.00 93.88 79 LYS A N 1
ATOM 629 C CA . LYS A 1 79 ? 8.663 -11.503 -11.542 1.00 93.88 79 LYS A CA 1
ATOM 630 C C . LYS A 1 79 ? 9.495 -10.476 -12.318 1.00 93.88 79 LYS A C 1
ATOM 632 O O . LYS A 1 79 ? 9.491 -10.507 -13.548 1.00 93.88 79 LYS A O 1
ATOM 637 N N . SER A 1 80 ? 10.219 -9.591 -11.630 1.00 92.75 80 SER A N 1
ATOM 638 C CA . SER A 1 80 ? 11.049 -8.558 -12.268 1.00 92.75 80 SER A CA 1
ATOM 639 C C . SER A 1 80 ? 12.200 -9.110 -13.113 1.00 92.75 80 SER A C 1
ATOM 641 O O . SER A 1 80 ? 12.677 -8.423 -14.016 1.00 92.75 80 SER A O 1
ATOM 643 N N . MET A 1 81 ? 12.607 -10.358 -12.858 1.00 89.12 81 MET A N 1
ATOM 644 C CA . MET A 1 81 ? 13.601 -11.071 -13.663 1.00 89.12 81 MET A CA 1
ATOM 645 C C . MET A 1 81 ? 13.049 -11.488 -15.033 1.00 89.12 81 MET A C 1
ATOM 647 O O . MET A 1 81 ? 13.813 -11.643 -15.977 1.00 89.12 81 MET A O 1
ATOM 651 N N . ILE A 1 82 ? 11.726 -11.645 -15.146 1.00 92.00 82 ILE A N 1
ATOM 652 C CA . ILE A 1 82 ? 11.039 -12.118 -16.356 1.00 92.00 82 ILE A CA 1
ATOM 653 C C . ILE A 1 82 ? 10.438 -10.943 -17.135 1.00 92.00 82 ILE A C 1
ATOM 655 O O . ILE A 1 82 ? 10.478 -10.910 -18.361 1.00 92.00 82 ILE A O 1
ATOM 659 N N . SER A 1 83 ? 9.862 -9.961 -16.436 1.00 87.50 83 SER A N 1
ATOM 660 C CA . SER A 1 83 ? 9.160 -8.833 -17.050 1.00 87.50 83 SER A CA 1
ATOM 661 C C . SER A 1 83 ? 9.484 -7.528 -16.333 1.00 87.50 83 SER A C 1
ATOM 663 O O . SER A 1 83 ? 9.329 -7.404 -15.115 1.00 87.50 83 SER A O 1
ATOM 665 N N . LYS A 1 84 ? 9.905 -6.529 -17.114 1.00 85.69 84 LYS A N 1
ATOM 666 C CA . LYS A 1 84 ? 10.126 -5.163 -16.637 1.00 85.69 84 LYS A CA 1
ATOM 667 C C . LYS A 1 84 ? 8.816 -4.381 -16.695 1.00 85.69 84 LYS A C 1
ATOM 669 O O . LYS A 1 84 ? 8.069 -4.458 -17.666 1.00 85.69 84 LYS A O 1
ATOM 674 N N . ARG A 1 85 ? 8.562 -3.607 -15.645 1.00 88.56 85 ARG A N 1
ATOM 675 C CA . ARG A 1 85 ? 7.431 -2.681 -15.529 1.00 88.56 85 ARG A CA 1
ATOM 676 C C . ARG A 1 85 ? 7.945 -1.249 -15.601 1.00 88.56 85 ARG A C 1
ATOM 678 O O . ARG A 1 85 ? 9.071 -0.997 -15.186 1.00 88.56 85 ARG A O 1
ATOM 685 N N . ASP A 1 86 ? 7.107 -0.330 -16.063 1.00 84.25 86 ASP A N 1
ATOM 686 C CA . ASP A 1 86 ? 7.296 1.104 -15.848 1.00 84.25 86 ASP A CA 1
ATOM 687 C C . ASP A 1 86 ? 6.018 1.658 -15.217 1.00 84.25 86 ASP A C 1
ATOM 689 O O . ASP A 1 86 ? 4.950 1.600 -15.826 1.00 84.25 86 ASP A O 1
ATOM 693 N N . ILE A 1 87 ? 6.112 2.111 -13.966 1.00 83.50 87 ILE A N 1
ATOM 694 C CA . ILE A 1 87 ? 4.951 2.616 -13.219 1.00 83.50 87 ILE A CA 1
ATOM 695 C C . ILE A 1 87 ? 4.728 4.121 -13.402 1.00 83.50 87 ILE A C 1
ATOM 697 O O . ILE A 1 87 ? 3.684 4.624 -12.986 1.00 83.50 87 ILE A O 1
ATOM 701 N N . PHE A 1 88 ? 5.687 4.823 -14.013 1.00 77.38 88 PHE A N 1
ATOM 702 C CA . PHE A 1 88 ? 5.641 6.271 -14.224 1.00 77.38 88 PHE A CA 1
ATOM 703 C C . PHE A 1 88 ? 5.298 6.669 -15.658 1.00 77.38 88 PHE A C 1
ATOM 705 O O . PHE A 1 88 ? 5.112 7.865 -15.891 1.00 77.38 88 PHE A O 1
ATOM 712 N N . LYS A 1 89 ? 5.178 5.686 -16.561 1.00 67.75 89 LYS A N 1
ATOM 713 C CA . LYS A 1 89 ? 4.544 5.830 -17.876 1.00 67.75 89 LYS A CA 1
ATOM 714 C C . LYS A 1 89 ? 3.083 6.276 -17.781 1.00 67.75 89 LYS A C 1
ATOM 716 O O . LYS A 1 89 ? 2.330 5.765 -16.902 1.00 67.75 89 LYS A O 1
#